Protein AF-A0A7C9LN77-F1 (afdb_monomer_lite)

Foldseek 3Di:
DDPPDPPVVVLVVQDVVVDDCSVVVVVVCVVVVHDDDDPVPPPPDQDPQKDKAWQWAKAFDPDQDPQGWIWIQGPVRDIAIAGEDPVASVQVVVLNVCCVPVVFGKMWIDNRVNRYTDHIDTDDD

Radius of gyration: 17.66 Å; chains: 1; bounding box: 45×24×48 Å

Sequence (125 aa):
MKFSLNVQTARYLALDVLGPDADNILAKLDAEGLVIVRKRDLPGHLPDNAETLENVMLRAPTTWAEPHHLTVITASGETLQLYVHEVHAAQVHEAVQLHAVLGHRVEVVIDREGQILLAATAMAQ

Organism: NCBI:txid2682977

pLDDT: mean 73.95, std 13.55, range [34.41, 92.5]

Structure (mmCIF, N/CA/C/O backbone):
data_AF-A0A7C9LN77-F1
#
_entry.id   AF-A0A7C9LN77-F1
#
loop_
_atom_site.group_PDB
_atom_site.id
_atom_site.type_symbol
_atom_site.label_atom_id
_atom_site.label_alt_id
_atom_site.label_comp_id
_atom_site.label_asym_id
_atom_site.label_entity_id
_atom_site.label_seq_id
_atom_site.pdbx_PDB_ins_code
_atom_site.Cartn_x
_atom_site.Cartn_y
_atom_site.Cartn_z
_atom_site.occupancy
_atom_site.B_iso_or_equiv
_atom_site.auth_seq_id
_atom_site.auth_comp_id
_atom_site.auth_asym_id
_atom_site.auth_atom_id
_atom_site.pdbx_PDB_model_num
ATOM 1 N N . MET A 1 1 ? 29.520 9.535 2.894 1.00 36.00 1 MET A N 1
ATOM 2 C CA . MET A 1 1 ? 29.999 8.591 1.858 1.00 36.00 1 MET A CA 1
ATOM 3 C C . MET A 1 1 ? 29.113 8.749 0.629 1.00 36.00 1 MET A C 1
ATOM 5 O O . MET A 1 1 ? 27.918 8.540 0.753 1.00 36.00 1 MET A O 1
ATOM 9 N N . LYS A 1 2 ? 29.652 9.193 -0.515 1.00 34.41 2 LYS A N 1
ATOM 10 C CA . LYS A 1 2 ? 28.902 9.272 -1.782 1.00 34.41 2 LYS A CA 1
ATOM 11 C C . LYS A 1 2 ? 28.940 7.897 -2.452 1.00 34.41 2 LYS A C 1
ATOM 13 O O . LYS A 1 2 ? 29.999 7.481 -2.912 1.00 34.41 2 LYS A O 1
ATOM 18 N N . PHE A 1 3 ? 27.813 7.193 -2.485 1.00 36.66 3 PHE A N 1
ATOM 19 C CA . PHE A 1 3 ? 27.667 5.961 -3.258 1.00 36.66 3 PHE A CA 1
ATOM 20 C C . PHE A 1 3 ? 27.371 6.320 -4.717 1.00 36.66 3 PHE A C 1
ATOM 22 O O . PHE A 1 3 ? 26.222 6.373 -5.139 1.00 36.66 3 PHE A O 1
ATOM 29 N N . SER A 1 4 ? 28.413 6.607 -5.494 1.00 39.38 4 SER A N 1
ATOM 30 C CA . SER A 1 4 ? 28.283 6.803 -6.940 1.00 39.38 4 SER A CA 1
ATOM 31 C C . SER A 1 4 ? 28.239 5.439 -7.627 1.00 39.38 4 SER A C 1
ATOM 33 O O . SER A 1 4 ? 29.250 4.950 -8.130 1.00 39.38 4 SER A O 1
ATOM 35 N N . LEU A 1 5 ? 27.080 4.780 -7.607 1.00 48.47 5 LEU A N 1
ATOM 36 C CA . LEU A 1 5 ? 26.856 3.623 -8.464 1.00 48.47 5 LEU A CA 1
ATOM 37 C C . LEU A 1 5 ? 26.840 4.099 -9.925 1.00 48.47 5 LEU A C 1
ATOM 39 O O . LEU A 1 5 ? 26.159 5.066 -10.258 1.00 48.47 5 LEU A O 1
ATOM 43 N N . ASN A 1 6 ? 27.610 3.441 -10.790 1.00 56.19 6 ASN A N 1
ATOM 44 C CA . ASN A 1 6 ? 27.711 3.788 -12.204 1.00 56.19 6 ASN A CA 1
ATOM 45 C C . ASN A 1 6 ? 26.331 3.669 -12.884 1.00 56.19 6 ASN A C 1
ATOM 47 O O . ASN A 1 6 ? 25.806 2.566 -13.048 1.00 56.19 6 ASN A O 1
ATOM 51 N N . VAL A 1 7 ? 25.757 4.811 -13.277 1.00 55.56 7 VAL A N 1
ATOM 52 C CA . VAL A 1 7 ? 24.429 4.942 -13.907 1.00 55.56 7 VAL A CA 1
ATOM 53 C C . VAL A 1 7 ? 24.291 4.037 -15.136 1.00 55.56 7 VAL A C 1
ATOM 55 O O . VAL A 1 7 ? 23.223 3.477 -15.376 1.00 55.56 7 VAL A O 1
ATOM 58 N N . GLN A 1 8 ? 25.378 3.803 -15.877 1.00 53.34 8 GLN A N 1
ATOM 59 C CA . GLN A 1 8 ? 25.351 2.922 -17.047 1.00 53.34 8 GLN A CA 1
ATOM 60 C C . GLN A 1 8 ? 25.121 1.451 -16.683 1.00 53.34 8 GLN A C 1
ATOM 62 O O . GLN A 1 8 ? 24.423 0.741 -17.401 1.00 53.34 8 GLN A O 1
ATOM 67 N N . THR A 1 9 ? 25.649 0.995 -15.545 1.00 56.22 9 THR A N 1
ATOM 68 C CA . THR A 1 9 ? 25.446 -0.379 -15.065 1.00 56.22 9 THR A CA 1
ATOM 69 C C . THR A 1 9 ? 24.008 -0.597 -14.597 1.00 56.22 9 THR A C 1
ATOM 71 O O . THR A 1 9 ? 23.430 -1.650 -14.855 1.00 56.22 9 THR A O 1
ATOM 74 N N . ALA A 1 10 ? 23.408 0.404 -13.945 1.00 54.59 10 ALA A N 1
ATOM 75 C CA . ALA A 1 10 ? 21.997 0.360 -13.562 1.00 54.59 10 ALA A CA 1
ATOM 76 C C . ALA A 1 10 ? 21.077 0.341 -14.793 1.00 54.59 10 ALA A C 1
ATOM 78 O O . ALA A 1 10 ? 20.142 -0.454 -14.844 1.00 54.59 10 ALA A O 1
ATOM 79 N N . ARG A 1 11 ? 21.394 1.148 -15.814 1.00 59.44 11 ARG A N 1
ATOM 80 C CA . ARG A 1 11 ? 20.658 1.176 -17.083 1.00 59.44 11 ARG A CA 1
ATOM 81 C C . ARG A 1 11 ? 20.713 -0.168 -17.809 1.00 59.44 11 ARG A C 1
ATOM 83 O O . ARG A 1 11 ? 19.679 -0.648 -18.245 1.00 59.44 11 ARG A O 1
ATOM 90 N N . TYR A 1 12 ? 21.883 -0.798 -17.896 1.00 61.47 12 TYR A N 1
ATOM 91 C CA . TYR A 1 12 ? 22.027 -2.098 -18.560 1.00 61.47 12 TYR A CA 1
ATOM 92 C C . TYR A 1 12 ? 21.180 -3.197 -17.895 1.00 61.47 12 TYR A C 1
ATOM 94 O O . TYR A 1 12 ? 20.503 -3.953 -18.582 1.00 61.47 12 TYR A O 1
ATOM 102 N N . LEU A 1 13 ? 21.155 -3.243 -16.557 1.00 59.34 13 LEU A N 1
ATOM 103 C CA . LEU A 1 13 ? 20.314 -4.189 -15.810 1.00 59.34 13 LEU A CA 1
ATOM 104 C C . LEU A 1 13 ? 18.816 -3.899 -15.974 1.00 59.34 13 LEU A C 1
ATOM 106 O O . LEU A 1 13 ? 18.021 -4.829 -16.050 1.00 59.34 13 LEU A O 1
ATOM 110 N N . ALA A 1 14 ? 18.425 -2.623 -16.046 1.00 61.78 14 ALA A N 1
ATOM 111 C CA . ALA A 1 14 ? 17.040 -2.251 -16.318 1.00 61.78 14 ALA A CA 1
ATOM 112 C C . ALA A 1 14 ? 16.609 -2.676 -17.732 1.00 61.78 14 ALA A C 1
ATOM 114 O O . ALA A 1 14 ? 15.504 -3.183 -17.893 1.00 61.78 14 ALA A O 1
ATOM 115 N N . LEU A 1 15 ? 17.485 -2.532 -18.734 1.00 59.03 15 LEU A N 1
ATOM 116 C CA . LEU A 1 15 ? 17.219 -2.965 -20.110 1.00 59.03 15 LEU A CA 1
ATOM 117 C C . LEU A 1 15 ? 17.026 -4.484 -20.226 1.00 59.03 15 LEU A C 1
ATOM 119 O O . LEU A 1 15 ? 16.116 -4.931 -20.916 1.00 59.03 15 LEU A O 1
ATOM 123 N N . ASP A 1 16 ? 17.840 -5.264 -19.514 1.00 64.94 16 ASP A N 1
ATOM 124 C CA . ASP A 1 16 ? 17.762 -6.731 -19.500 1.00 64.94 16 ASP A CA 1
ATOM 125 C C . ASP A 1 16 ? 16.445 -7.243 -18.882 1.00 64.94 16 ASP A C 1
ATOM 127 O O . ASP A 1 16 ? 15.816 -8.160 -19.404 1.00 64.94 16 ASP A O 1
ATOM 131 N N . VAL A 1 17 ? 15.973 -6.597 -17.808 1.00 65.12 17 VAL A N 1
ATOM 132 C CA . VAL A 1 17 ? 14.730 -6.975 -17.109 1.00 65.12 17 VAL A CA 1
ATOM 133 C C . VAL A 1 17 ? 13.470 -6.493 -17.837 1.00 65.12 17 VAL A C 1
ATOM 135 O O . VAL A 1 17 ? 12.460 -7.195 -17.847 1.00 65.12 17 VAL A O 1
ATOM 138 N N . LEU A 1 18 ? 13.503 -5.302 -18.441 1.00 71.00 18 LEU A N 1
ATOM 139 C CA . LEU A 1 18 ? 12.347 -4.696 -19.118 1.00 71.00 18 LEU A CA 1
ATOM 140 C C . LEU A 1 18 ? 12.103 -5.267 -20.531 1.00 71.00 18 LEU A C 1
ATOM 142 O O . LEU A 1 18 ? 11.045 -5.029 -21.116 1.00 71.00 18 LEU A O 1
ATOM 146 N N . GLY A 1 19 ? 13.044 -6.047 -21.072 1.00 72.88 19 GLY A N 1
ATOM 147 C CA . GLY A 1 19 ? 12.885 -6.747 -22.343 1.00 72.88 19 GLY A CA 1
ATOM 148 C C . GLY A 1 19 ? 13.008 -5.841 -23.583 1.00 72.88 19 GLY A C 1
ATOM 149 O O . GLY A 1 19 ? 13.608 -4.771 -23.526 1.00 72.88 19 GLY A O 1
ATOM 150 N N . PRO A 1 20 ? 12.467 -6.250 -24.747 1.00 76.19 20 PRO A N 1
ATOM 151 C CA . PRO A 1 20 ? 12.772 -5.615 -26.036 1.00 76.19 20 PRO A CA 1
ATOM 152 C C . PRO A 1 20 ? 12.365 -4.138 -26.177 1.00 76.19 20 PRO A C 1
ATOM 154 O O . PRO A 1 20 ? 12.948 -3.439 -26.999 1.00 76.19 20 PRO A O 1
ATOM 157 N N . ASP A 1 21 ? 11.381 -3.660 -25.405 1.00 76.94 21 ASP A N 1
ATOM 158 C CA . ASP A 1 21 ? 10.892 -2.265 -25.453 1.00 76.94 21 ASP A CA 1
ATOM 159 C C . ASP A 1 21 ? 11.464 -1.400 -24.313 1.00 76.94 21 ASP A C 1
ATOM 161 O O . ASP A 1 21 ? 10.975 -0.309 -24.015 1.00 76.94 21 ASP A O 1
ATOM 165 N N . ALA A 1 22 ? 12.507 -1.889 -23.640 1.00 72.94 22 ALA A N 1
ATOM 166 C CA . ALA A 1 22 ? 13.029 -1.266 -22.437 1.00 72.94 22 ALA A C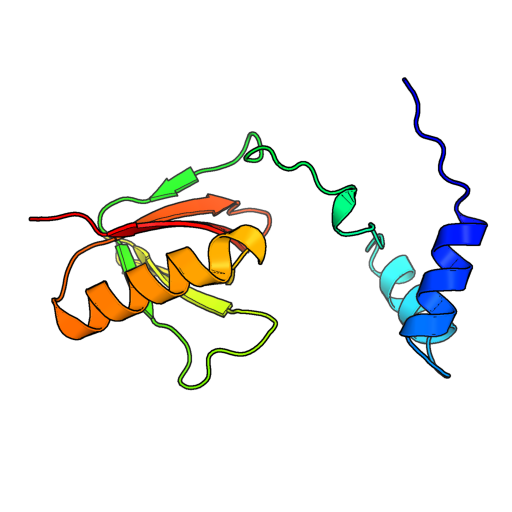A 1
ATOM 167 C C . ALA A 1 22 ? 13.503 0.175 -22.648 1.00 72.94 22 ALA A C 1
ATOM 169 O O . ALA A 1 22 ? 13.174 1.034 -21.838 1.00 72.94 22 ALA A O 1
ATOM 170 N N . ASP A 1 23 ? 14.218 0.483 -23.733 1.00 74.81 23 ASP A N 1
ATOM 171 C CA . ASP A 1 23 ? 14.693 1.851 -23.990 1.00 74.81 23 ASP A CA 1
ATOM 172 C C . ASP A 1 23 ? 13.536 2.851 -24.146 1.00 74.81 23 ASP A C 1
ATOM 174 O O . ASP A 1 23 ? 13.634 3.987 -23.687 1.00 74.81 23 ASP A O 1
ATOM 178 N N . ASN A 1 24 ? 12.418 2.429 -24.740 1.00 76.88 24 ASN A N 1
ATOM 179 C CA . ASN A 1 24 ? 11.223 3.256 -24.892 1.00 76.88 24 ASN A CA 1
ATOM 180 C C . ASN A 1 24 ? 10.518 3.471 -23.546 1.00 76.88 24 ASN A C 1
ATOM 182 O O . ASN A 1 24 ? 10.088 4.580 -23.235 1.00 76.88 24 ASN A O 1
ATOM 186 N N . ILE A 1 25 ? 10.430 2.423 -22.723 1.00 73.88 25 ILE A N 1
ATOM 187 C CA . ILE A 1 25 ? 9.881 2.503 -21.365 1.00 73.88 25 ILE A CA 1
ATOM 188 C C . ILE A 1 25 ? 10.747 3.430 -20.505 1.00 73.88 25 ILE A C 1
ATOM 190 O O . ILE A 1 25 ? 10.218 4.333 -19.866 1.00 73.88 25 ILE A O 1
ATOM 194 N N . LEU A 1 26 ? 12.072 3.268 -20.540 1.00 75.06 26 LEU A N 1
ATOM 195 C CA . LEU A 1 26 ? 13.015 4.128 -19.824 1.00 75.06 26 LEU A CA 1
ATOM 196 C C . LEU A 1 26 ? 12.924 5.584 -20.282 1.00 75.06 26 LEU A C 1
ATOM 198 O O . LEU A 1 26 ? 12.903 6.475 -19.441 1.00 75.06 26 LEU A O 1
ATOM 202 N N . ALA A 1 27 ? 12.830 5.831 -21.589 1.00 76.62 27 ALA A N 1
ATOM 203 C CA . ALA A 1 27 ? 12.686 7.180 -22.130 1.00 76.62 27 ALA A CA 1
ATOM 204 C C . ALA A 1 27 ? 11.365 7.838 -21.709 1.00 76.62 27 ALA A C 1
ATOM 206 O O . ALA A 1 27 ? 11.344 9.032 -21.426 1.00 76.62 27 ALA A O 1
ATOM 207 N N . LYS A 1 28 ? 10.270 7.070 -21.631 1.00 73.81 28 LYS A N 1
ATOM 208 C CA . LYS A 1 28 ? 8.986 7.564 -21.112 1.00 73.81 28 LYS A CA 1
ATOM 209 C C . LYS A 1 28 ? 9.070 7.886 -19.624 1.00 73.81 28 LYS A C 1
ATOM 211 O O . LYS A 1 28 ? 8.604 8.938 -19.219 1.00 73.81 28 LYS A O 1
ATOM 216 N N . LEU A 1 29 ? 9.690 7.017 -18.826 1.00 74.50 29 LEU A N 1
ATOM 217 C CA . LEU A 1 29 ? 9.881 7.263 -17.396 1.00 74.50 29 LEU A CA 1
ATOM 218 C C . LEU A 1 29 ? 10.742 8.513 -17.155 1.00 74.50 29 LEU A C 1
ATOM 220 O O . LEU A 1 29 ? 10.360 9.361 -16.358 1.00 74.50 29 LEU A O 1
ATOM 224 N N . ASP A 1 30 ? 11.840 8.671 -17.895 1.00 75.44 30 ASP A N 1
ATOM 225 C CA . ASP A 1 30 ? 12.726 9.839 -17.798 1.00 75.44 30 ASP A CA 1
ATOM 226 C C . ASP A 1 30 ? 12.031 11.137 -18.247 1.00 75.44 30 ASP A C 1
ATOM 228 O O . ASP A 1 30 ? 12.154 12.168 -17.588 1.00 75.44 30 ASP A O 1
ATOM 232 N N . ALA A 1 31 ? 11.228 11.087 -19.317 1.00 75.19 31 ALA A N 1
ATOM 233 C CA . ALA A 1 31 ? 10.434 12.228 -19.783 1.00 75.19 31 ALA A CA 1
ATOM 234 C C . ALA A 1 31 ? 9.386 12.694 -18.755 1.00 75.19 31 ALA A C 1
ATOM 236 O O . ALA A 1 31 ? 9.098 13.887 -18.677 1.00 75.19 31 ALA A O 1
ATOM 237 N N . GLU A 1 32 ? 8.861 11.772 -17.946 1.00 70.31 32 GLU A N 1
ATOM 238 C CA . GLU A 1 32 ? 7.951 12.052 -16.827 1.00 70.31 32 GLU A CA 1
ATOM 239 C C . GLU A 1 32 ? 8.702 12.384 -15.517 1.00 70.31 32 GLU A C 1
ATOM 241 O O . GLU A 1 32 ? 8.086 12.567 -14.467 1.00 70.31 32 GLU A O 1
ATOM 246 N N . GLY A 1 33 ? 10.039 12.464 -15.548 1.00 61.59 33 GLY A N 1
ATOM 247 C CA . GLY A 1 33 ? 10.876 12.765 -14.382 1.00 61.59 33 GLY A CA 1
ATOM 248 C C . GLY A 1 33 ? 10.984 11.626 -13.360 1.00 61.59 33 GLY A C 1
ATOM 249 O O . GLY A 1 33 ? 11.373 11.861 -12.215 1.00 61.59 33 GLY A O 1
ATOM 250 N N . LEU A 1 34 ? 10.642 10.396 -13.747 1.00 54.69 34 LEU A N 1
ATOM 251 C CA . LEU A 1 34 ? 10.670 9.211 -12.892 1.00 54.69 34 LEU A CA 1
ATOM 252 C C . LEU A 1 34 ? 12.045 8.532 -12.947 1.00 54.69 34 LEU A C 1
ATOM 254 O O . LEU A 1 34 ? 12.553 8.181 -14.011 1.00 54.69 34 LEU A O 1
ATOM 258 N N . VAL A 1 35 ? 12.640 8.293 -11.776 1.00 63.31 35 VAL A N 1
ATOM 259 C CA . VAL A 1 35 ? 13.964 7.668 -11.641 1.00 63.31 35 VAL A CA 1
ATOM 260 C C . VAL A 1 35 ? 13.829 6.218 -11.184 1.00 63.31 35 VAL A C 1
ATOM 262 O O . VAL A 1 35 ? 13.151 5.920 -10.203 1.00 63.31 35 VAL A O 1
ATOM 265 N N . ILE A 1 36 ? 14.533 5.305 -11.858 1.00 66.31 36 ILE A N 1
ATOM 266 C CA . ILE A 1 36 ? 14.609 3.898 -11.449 1.00 66.31 36 ILE A CA 1
ATOM 267 C C . ILE A 1 36 ? 15.659 3.737 -10.356 1.00 66.31 36 ILE A C 1
ATOM 269 O O . ILE A 1 36 ? 16.855 3.934 -10.578 1.00 66.31 36 ILE A O 1
ATOM 273 N N . VAL A 1 37 ? 15.209 3.309 -9.182 1.00 59.25 37 VAL A N 1
ATOM 274 C CA . VAL A 1 37 ? 16.063 2.971 -8.042 1.00 59.25 37 VAL A CA 1
ATOM 275 C C . VAL A 1 37 ? 16.023 1.471 -7.786 1.00 59.25 37 VAL A C 1
ATOM 277 O O . VAL A 1 37 ? 14.995 0.815 -7.961 1.00 59.25 37 VAL A O 1
ATOM 280 N N . ARG A 1 38 ? 17.153 0.888 -7.366 1.00 55.78 38 ARG A N 1
ATOM 281 C CA . ARG A 1 38 ? 17.139 -0.511 -6.930 1.00 55.78 38 ARG A CA 1
ATOM 282 C C . ARG A 1 38 ? 16.429 -0.569 -5.590 1.00 55.78 38 ARG A C 1
ATOM 284 O O . ARG A 1 38 ? 16.775 0.166 -4.676 1.00 55.78 38 ARG A O 1
ATOM 291 N N . LYS A 1 39 ? 15.525 -1.526 -5.444 1.00 50.12 39 LYS A N 1
ATOM 292 C CA . LYS A 1 39 ? 14.750 -1.746 -4.220 1.00 50.12 39 LYS A CA 1
ATOM 293 C C . LYS A 1 39 ? 15.589 -1.805 -2.933 1.00 50.12 39 LYS A C 1
ATOM 295 O O . LYS A 1 39 ? 15.179 -1.269 -1.918 1.00 50.12 39 LYS A O 1
ATOM 300 N N . ARG A 1 40 ? 16.788 -2.401 -2.969 1.00 52.66 40 ARG A N 1
ATOM 301 C CA . ARG A 1 40 ? 17.709 -2.455 -1.810 1.00 52.66 40 ARG A CA 1
ATOM 302 C C . ARG A 1 40 ? 18.347 -1.112 -1.434 1.00 52.66 40 ARG A C 1
ATOM 304 O O . ARG A 1 40 ? 18.937 -1.006 -0.368 1.00 52.66 40 ARG A O 1
ATOM 311 N N . ASP A 1 41 ? 18.312 -0.152 -2.354 1.00 49.50 41 ASP A N 1
ATOM 312 C CA . ASP A 1 41 ? 18.829 1.200 -2.158 1.00 49.50 41 ASP A CA 1
ATOM 313 C C . ASP A 1 41 ? 17.726 2.132 -1.621 1.00 49.50 41 ASP A C 1
ATOM 315 O O . ASP A 1 41 ? 18.015 3.283 -1.295 1.00 49.50 41 ASP A O 1
ATOM 319 N N . LEU A 1 42 ? 16.478 1.650 -1.511 1.00 51.03 42 LEU A N 1
ATOM 320 C CA . LEU A 1 42 ? 15.435 2.364 -0.790 1.00 51.03 42 LEU A CA 1
ATOM 321 C C . LEU A 1 42 ? 15.781 2.376 0.707 1.00 51.03 42 LEU A C 1
ATOM 323 O O . LEU A 1 42 ? 16.198 1.346 1.252 1.00 51.03 42 LEU A O 1
ATOM 327 N N . PRO A 1 43 ? 15.632 3.524 1.383 1.00 47.56 43 PRO A N 1
ATOM 328 C CA . PRO A 1 43 ? 15.838 3.604 2.817 1.00 47.56 43 PRO A CA 1
ATOM 329 C C . PRO A 1 43 ? 14.899 2.625 3.538 1.00 47.56 43 PRO A C 1
ATOM 331 O O . PRO A 1 43 ? 13.686 2.724 3.433 1.00 47.56 43 PRO A O 1
ATOM 334 N N . GLY A 1 44 ? 15.457 1.676 4.299 1.00 53.34 44 GLY A N 1
ATOM 335 C CA . GLY A 1 44 ? 14.685 0.767 5.167 1.00 53.34 44 GLY A CA 1
ATOM 336 C C . GLY A 1 44 ? 14.162 1.422 6.454 1.00 53.34 44 GLY A C 1
ATOM 337 O O . GLY A 1 44 ? 13.845 0.728 7.414 1.00 53.34 44 GLY A O 1
ATOM 338 N N . HIS A 1 45 ? 14.174 2.751 6.508 1.00 56.69 45 HIS A N 1
ATOM 339 C CA . HIS A 1 45 ? 13.718 3.587 7.612 1.00 56.69 45 HIS A CA 1
A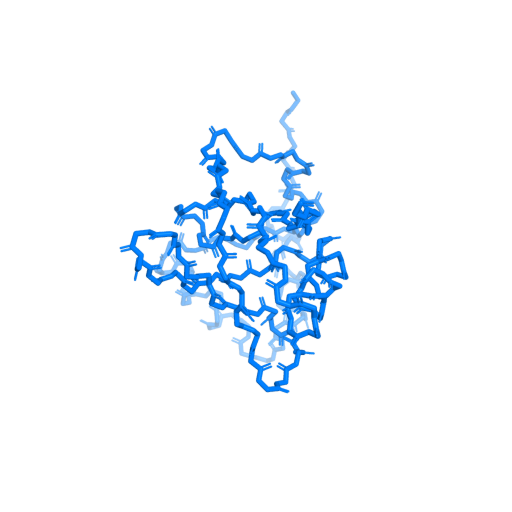TOM 340 C C . HIS A 1 45 ? 12.408 4.244 7.178 1.00 56.69 45 HIS A C 1
ATOM 342 O O . HIS A 1 45 ? 12.265 4.599 6.009 1.00 56.69 45 HIS A O 1
ATOM 348 N N . LEU A 1 46 ? 11.459 4.375 8.111 1.00 59.06 46 LEU A N 1
ATOM 349 C CA . LEU A 1 46 ? 10.220 5.114 7.869 1.00 59.06 46 LEU A CA 1
ATOM 350 C C . LEU A 1 46 ? 10.585 6.522 7.363 1.00 59.06 46 LEU A C 1
ATOM 352 O O . LEU A 1 46 ? 11.481 7.138 7.945 1.00 59.06 46 LEU A O 1
ATOM 356 N N . PRO A 1 47 ? 9.963 7.008 6.279 1.00 65.12 47 PRO A N 1
ATOM 357 C CA . PRO A 1 47 ? 10.245 8.337 5.768 1.00 65.12 47 PRO A CA 1
ATOM 358 C C . PRO A 1 47 ? 9.816 9.397 6.795 1.00 65.12 47 PRO A C 1
ATOM 360 O O . PRO A 1 47 ? 8.887 9.183 7.573 1.00 65.12 47 PRO A O 1
ATOM 363 N N . ASP A 1 48 ? 10.497 10.546 6.809 1.00 66.94 48 ASP A N 1
ATOM 364 C CA . ASP A 1 48 ? 10.272 11.619 7.797 1.00 66.94 48 ASP A CA 1
ATOM 365 C C . ASP A 1 48 ? 8.847 12.214 7.739 1.00 66.94 48 ASP A C 1
ATOM 367 O O . ASP A 1 48 ? 8.416 12.903 8.662 1.00 66.94 48 ASP A O 1
ATOM 371 N N . ASN A 1 49 ? 8.113 11.945 6.656 1.00 71.00 49 ASN A N 1
ATOM 372 C CA . ASN A 1 49 ? 6.726 12.344 6.417 1.00 71.00 49 ASN A CA 1
ATOM 373 C C . ASN A 1 49 ? 5.705 11.233 6.757 1.00 71.00 49 ASN A C 1
ATOM 375 O O . ASN A 1 49 ? 4.535 11.351 6.387 1.00 71.00 49 ASN A O 1
ATOM 379 N N . ALA A 1 50 ? 6.128 10.157 7.431 1.00 80.75 50 ALA A N 1
ATOM 380 C CA . ALA A 1 50 ? 5.237 9.073 7.816 1.00 80.75 50 ALA A CA 1
ATOM 381 C C . ALA A 1 50 ? 4.144 9.566 8.782 1.00 80.75 50 ALA A C 1
ATOM 383 O O . ALA A 1 50 ? 4.415 10.172 9.819 1.00 80.75 50 ALA A O 1
ATOM 384 N N . GLU A 1 51 ? 2.896 9.269 8.439 1.00 87.38 51 GLU A N 1
ATOM 385 C CA . GLU A 1 51 ? 1.695 9.623 9.185 1.00 87.38 51 GLU A CA 1
ATOM 386 C C . GLU A 1 51 ? 1.075 8.354 9.781 1.00 87.38 51 GLU A C 1
ATOM 388 O O . GLU A 1 51 ? 0.844 7.371 9.072 1.00 87.38 51 GLU A O 1
ATOM 393 N N . THR A 1 52 ? 0.774 8.375 11.080 1.00 88.25 52 THR A N 1
ATOM 394 C CA . THR A 1 52 ? 0.001 7.309 11.730 1.00 88.25 52 THR A CA 1
ATOM 395 C C . THR A 1 52 ? -1.483 7.642 11.671 1.00 88.25 52 THR A C 1
ATOM 397 O O . THR A 1 52 ? -1.914 8.688 12.154 1.00 88.25 52 THR A O 1
ATOM 400 N N . LEU A 1 53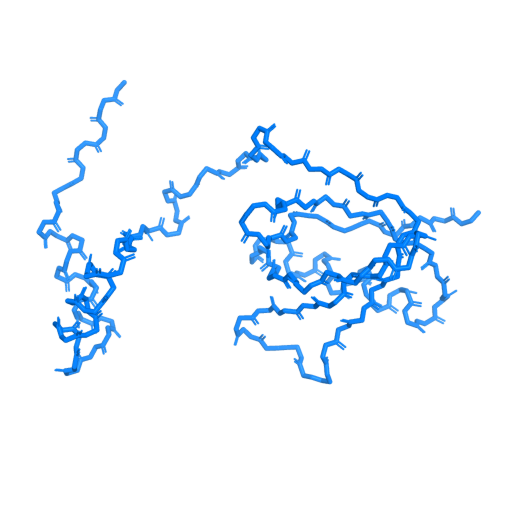 ? -2.275 6.728 11.115 1.00 88.12 53 LEU A N 1
ATOM 401 C CA . LEU A 1 53 ? -3.728 6.796 11.102 1.00 88.12 53 LEU A CA 1
ATOM 402 C C . LEU A 1 53 ? -4.298 5.718 12.020 1.00 88.12 53 LEU A C 1
ATOM 404 O O . LEU A 1 53 ? -4.154 4.518 11.776 1.00 88.12 53 LEU A O 1
ATOM 408 N N . GLU A 1 54 ? -4.996 6.156 13.059 1.00 89.50 54 GLU A N 1
ATOM 409 C CA . GLU A 1 54 ? -5.679 5.271 13.994 1.00 89.50 54 GLU A CA 1
ATOM 410 C C . GLU A 1 54 ? -7.111 4.971 13.544 1.00 89.50 54 GLU A C 1
ATOM 412 O O . GLU A 1 54 ? -7.758 5.750 12.835 1.00 89.50 54 GLU A O 1
ATOM 417 N N . ASN A 1 55 ? -7.656 3.867 14.057 1.00 85.62 55 ASN A N 1
ATOM 418 C CA . ASN A 1 55 ? -9.070 3.535 13.929 1.00 85.62 55 ASN A CA 1
ATOM 419 C C . ASN A 1 55 ? -9.572 3.433 12.476 1.00 85.62 55 ASN A C 1
ATOM 421 O O . ASN A 1 55 ? -10.735 3.753 12.202 1.00 85.62 55 ASN A O 1
ATOM 425 N N . VAL A 1 56 ? -8.718 2.969 11.560 1.00 88.56 56 VAL A N 1
ATOM 426 C CA . VAL A 1 56 ? -9.041 2.852 10.136 1.00 88.56 56 VAL A CA 1
ATOM 427 C C . VAL A 1 56 ? -9.685 1.509 9.799 1.00 88.56 56 VAL A C 1
ATOM 429 O O . VAL A 1 56 ? -9.518 0.506 10.503 1.00 88.56 56 VAL A O 1
ATOM 432 N N . MET A 1 57 ? -10.419 1.487 8.689 1.00 87.31 57 MET A N 1
ATOM 433 C CA . MET A 1 57 ? -10.875 0.260 8.041 1.00 87.31 57 MET A CA 1
ATOM 434 C C . MET A 1 57 ? -10.011 -0.037 6.821 1.00 87.31 57 MET A C 1
ATOM 436 O O . MET A 1 57 ? -9.680 0.869 6.054 1.00 87.31 57 MET A O 1
ATOM 440 N N . LEU A 1 58 ? -9.704 -1.316 6.609 1.00 88.19 58 LEU A N 1
ATOM 441 C CA . LEU A 1 58 ? -8.942 -1.769 5.451 1.00 88.19 58 LEU A CA 1
ATOM 442 C C . LEU A 1 58 ? -9.832 -2.558 4.500 1.00 88.19 58 LEU A C 1
ATOM 444 O O . LEU A 1 58 ? -10.543 -3.476 4.904 1.00 88.19 58 LEU A O 1
ATOM 448 N N . ARG A 1 59 ? -9.756 -2.235 3.212 1.00 87.44 59 ARG A N 1
ATOM 449 C CA . ARG A 1 59 ? -10.360 -3.028 2.141 1.00 87.44 59 ARG A CA 1
ATOM 450 C C . ARG A 1 59 ? -9.272 -3.476 1.183 1.00 87.44 59 ARG A C 1
ATOM 452 O O . ARG A 1 59 ? -8.729 -2.663 0.437 1.00 87.44 59 ARG A O 1
ATOM 459 N N . ALA A 1 60 ? -8.965 -4.768 1.204 1.00 82.50 60 ALA A N 1
ATOM 460 C CA . ALA A 1 60 ? -8.143 -5.370 0.166 1.00 82.50 60 ALA A CA 1
ATOM 461 C C . ALA A 1 60 ? -8.969 -5.636 -1.105 1.00 82.50 60 ALA A C 1
ATOM 463 O O . ALA A 1 60 ? -10.180 -5.868 -1.020 1.00 82.50 60 ALA A O 1
ATOM 464 N N . PRO A 1 61 ? -8.325 -5.626 -2.280 1.00 79.12 61 PRO A N 1
ATOM 465 C CA . PRO A 1 61 ? -8.910 -6.135 -3.511 1.00 79.12 61 PRO A CA 1
ATOM 466 C C . PRO A 1 61 ? -9.228 -7.628 -3.387 1.00 79.12 61 PRO A C 1
ATOM 468 O O . PRO A 1 61 ? -8.626 -8.351 -2.593 1.00 79.12 61 PRO A O 1
ATOM 471 N N . THR A 1 62 ? -10.137 -8.113 -4.236 1.00 79.81 62 THR A N 1
ATOM 472 C CA . THR A 1 62 ? -10.520 -9.534 -4.307 1.00 79.81 62 THR A CA 1
ATOM 473 C C . THR A 1 62 ? -9.320 -10.459 -4.522 1.00 79.81 62 THR A C 1
ATOM 475 O O . THR A 1 62 ? -9.335 -11.612 -4.099 1.00 79.81 62 THR A O 1
ATOM 478 N N . THR A 1 63 ? -8.273 -9.962 -5.181 1.00 80.06 63 THR A N 1
ATOM 479 C CA . THR A 1 63 ? -7.047 -10.709 -5.454 1.00 80.06 63 THR A CA 1
ATOM 480 C C . THR A 1 63 ? -5.860 -9.981 -4.841 1.00 80.06 63 THR A C 1
ATOM 482 O O . THR A 1 63 ? -5.544 -8.860 -5.234 1.00 80.06 63 THR A O 1
ATOM 485 N N . TRP A 1 64 ? -5.186 -10.631 -3.891 1.00 80.44 64 TRP A N 1
ATOM 486 C CA . TRP A 1 64 ? -3.950 -10.131 -3.294 1.00 80.44 64 TRP A CA 1
ATOM 487 C C . TRP A 1 64 ? -2.754 -10.518 -4.168 1.00 80.44 64 TRP A C 1
ATOM 489 O O . TRP A 1 64 ? -2.162 -11.581 -3.996 1.00 80.44 64 TRP A O 1
ATOM 499 N N . ALA A 1 65 ? -2.436 -9.671 -5.143 1.00 76.88 65 ALA A N 1
ATOM 500 C CA . ALA A 1 65 ? -1.316 -9.856 -6.062 1.00 76.88 65 ALA A CA 1
ATOM 501 C C . ALA A 1 65 ? -0.436 -8.605 -6.095 1.00 76.88 65 ALA A C 1
ATOM 503 O O . ALA A 1 65 ? -0.889 -7.516 -5.739 1.00 76.88 65 ALA A O 1
ATOM 504 N N . GLU A 1 66 ? 0.817 -8.771 -6.510 1.00 73.94 66 GLU A N 1
ATOM 505 C CA . GLU A 1 66 ? 1.714 -7.645 -6.741 1.00 73.94 66 GLU A CA 1
ATOM 506 C C . GLU A 1 66 ? 1.290 -6.839 -7.986 1.00 73.94 66 GLU A C 1
ATOM 508 O O . GLU A 1 66 ? 0.883 -7.437 -8.987 1.00 73.94 66 GLU A O 1
ATOM 513 N N . PRO A 1 67 ? 1.409 -5.497 -7.962 1.00 69.19 67 PRO A N 1
ATOM 514 C CA . PRO A 1 67 ? 1.748 -4.672 -6.802 1.00 69.19 67 PRO A CA 1
ATOM 515 C C . PRO A 1 67 ? 0.585 -4.631 -5.795 1.00 69.19 67 PRO A C 1
ATOM 517 O O . PRO A 1 67 ? -0.561 -4.323 -6.142 1.00 69.19 67 PRO A O 1
ATOM 520 N N . HIS A 1 68 ? 0.888 -4.963 -4.536 1.00 78.50 68 HIS A N 1
ATOM 521 C CA . HIS A 1 68 ? -0.109 -5.057 -3.475 1.00 78.50 68 HIS A CA 1
ATOM 522 C C . HIS A 1 68 ? -0.734 -3.685 -3.235 1.00 78.50 68 HIS A C 1
ATOM 524 O O . HIS A 1 68 ? -0.047 -2.757 -2.818 1.00 78.50 68 HIS A O 1
ATOM 530 N N . HIS A 1 69 ? -2.030 -3.554 -3.492 1.00 84.50 69 HIS A N 1
ATOM 531 C CA . HIS A 1 69 ? -2.781 -2.323 -3.279 1.00 84.50 69 HIS A CA 1
ATOM 532 C C . HIS A 1 69 ? -3.927 -2.579 -2.310 1.00 84.50 69 HIS A C 1
ATOM 534 O O . HIS A 1 69 ? -4.463 -3.686 -2.244 1.00 84.50 69 HIS A O 1
ATOM 540 N N . LEU A 1 70 ? -4.314 -1.557 -1.555 1.00 88.50 70 LEU A N 1
ATOM 541 C CA . LEU A 1 70 ? -5.491 -1.604 -0.700 1.00 88.50 70 LEU A CA 1
ATOM 542 C C . LEU A 1 70 ? -6.110 -0.222 -0.535 1.00 88.50 70 LEU A C 1
ATOM 544 O O . LEU A 1 70 ? -5.504 0.806 -0.834 1.00 88.50 70 LEU A O 1
ATOM 548 N N . THR A 1 71 ? -7.343 -0.210 -0.048 1.00 91.31 71 THR A N 1
ATOM 549 C CA . THR A 1 71 ? -8.045 1.014 0.320 1.00 91.31 71 THR A CA 1
ATOM 550 C C . THR A 1 71 ? -8.085 1.153 1.839 1.00 91.31 71 THR A C 1
ATOM 552 O O . THR A 1 71 ? -8.582 0.258 2.526 1.00 91.31 71 THR A O 1
ATOM 555 N N . VAL A 1 72 ? -7.593 2.278 2.352 1.00 91.19 72 VAL A N 1
ATOM 556 C CA . VAL A 1 72 ? -7.746 2.699 3.750 1.00 91.19 72 VAL A CA 1
ATOM 557 C C . VAL A 1 72 ? -8.921 3.663 3.831 1.00 91.19 72 VAL A C 1
ATOM 559 O O . VAL A 1 72 ? -8.972 4.641 3.091 1.00 91.19 72 VAL A O 1
ATOM 562 N N . ILE A 1 73 ? -9.864 3.399 4.730 1.00 91.56 73 ILE A N 1
ATOM 563 C CA . ILE A 1 73 ? -10.959 4.320 5.042 1.00 91.56 73 ILE A CA 1
ATOM 564 C C . ILE A 1 73 ? -10.720 4.840 6.455 1.00 91.56 73 ILE A C 1
ATOM 566 O O . ILE A 1 73 ? -10.728 4.066 7.415 1.00 91.56 73 ILE A O 1
ATOM 570 N N . THR A 1 74 ? -10.470 6.139 6.577 1.00 91.06 74 THR A N 1
ATOM 571 C CA . THR A 1 74 ? -10.167 6.778 7.859 1.00 91.06 74 THR A CA 1
ATOM 572 C C . THR A 1 74 ? -11.425 6.925 8.718 1.00 91.06 74 THR A C 1
ATOM 574 O O . THR A 1 74 ? -12.556 6.820 8.236 1.00 91.06 74 THR A O 1
ATOM 577 N N . ALA A 1 75 ? -11.246 7.238 10.004 1.00 86.75 75 ALA A N 1
ATOM 578 C CA . ALA A 1 75 ? -12.362 7.517 10.908 1.00 86.75 75 ALA A CA 1
ATOM 579 C C . ALA A 1 75 ? -13.212 8.734 10.480 1.00 86.75 75 ALA A C 1
ATOM 581 O O . ALA A 1 75 ? -14.392 8.796 10.820 1.00 86.75 75 ALA A O 1
ATOM 582 N N . SER A 1 76 ? -12.640 9.679 9.721 1.00 89.62 76 SER A N 1
ATOM 583 C CA . SER A 1 76 ? -13.363 10.827 9.156 1.00 89.62 76 SER A CA 1
ATOM 584 C C . SER A 1 76 ? -14.126 10.493 7.867 1.00 89.62 76 SER A C 1
ATOM 586 O O . SER A 1 76 ? -14.851 11.343 7.352 1.00 89.62 76 SER A O 1
ATOM 588 N N . GLY A 1 77 ? -13.989 9.266 7.349 1.00 89.06 77 GLY A N 1
ATOM 589 C CA . GLY A 1 77 ? -14.585 8.823 6.088 1.00 89.06 77 GLY A CA 1
ATOM 590 C C . GLY A 1 77 ? -13.745 9.143 4.847 1.00 89.06 77 GLY A C 1
ATOM 591 O O . GLY A 1 77 ? -14.183 8.858 3.732 1.00 89.06 77 GLY A O 1
ATOM 592 N N . GLU A 1 78 ? -12.542 9.703 5.012 1.00 92.50 78 GLU A N 1
ATOM 593 C CA . GLU A 1 78 ? -11.587 9.866 3.911 1.00 92.50 78 GLU A CA 1
ATOM 594 C C . GLU A 1 78 ? -11.179 8.487 3.378 1.00 92.50 78 GLU A C 1
ATOM 596 O O . GLU A 1 78 ? -10.950 7.551 4.143 1.00 92.50 78 GLU A O 1
ATOM 601 N N . THR A 1 79 ? -11.103 8.353 2.054 1.00 92.12 79 THR A N 1
ATOM 602 C CA . THR A 1 79 ? -10.723 7.105 1.388 1.00 92.12 79 THR A CA 1
ATOM 603 C C . THR A 1 79 ? -9.393 7.296 0.674 1.00 92.12 79 THR A C 1
ATOM 605 O O . THR A 1 79 ? -9.291 8.123 -0.229 1.00 92.12 79 THR A O 1
ATOM 608 N N . LEU A 1 80 ? -8.391 6.509 1.058 1.00 89.69 80 LEU A N 1
ATOM 609 C CA . LEU A 1 80 ? -7.043 6.531 0.501 1.00 89.69 80 LEU A CA 1
ATOM 610 C C . LEU A 1 80 ? -6.768 5.218 -0.230 1.00 89.69 80 LEU A C 1
ATOM 612 O O . LEU A 1 80 ? -6.980 4.141 0.326 1.00 89.69 80 LEU A O 1
ATOM 616 N N . GLN A 1 81 ? -6.284 5.298 -1.467 1.00 87.19 81 GLN A N 1
ATOM 617 C CA . GLN A 1 81 ? -5.772 4.140 -2.202 1.00 87.19 81 GLN A CA 1
ATOM 618 C C . GLN A 1 81 ? -4.255 4.122 -2.062 1.00 87.19 81 GLN A C 1
ATOM 620 O O . GLN A 1 81 ? -3.602 5.086 -2.452 1.00 87.19 81 GLN A O 1
ATOM 625 N N . LEU A 1 82 ? -3.716 3.056 -1.473 1.00 84.56 82 LEU A N 1
ATOM 626 C CA . LEU A 1 82 ? -2.300 2.959 -1.130 1.00 84.56 82 LEU A CA 1
ATOM 627 C C . LEU A 1 82 ? -1.695 1.660 -1.656 1.00 84.56 82 LEU A C 1
ATOM 629 O O . LEU A 1 82 ? -2.356 0.615 -1.685 1.00 84.56 82 LEU A O 1
ATOM 633 N N . TYR A 1 83 ? -0.415 1.724 -2.005 1.00 82.50 83 TYR A N 1
ATOM 634 C CA . TYR A 1 83 ? 0.413 0.556 -2.276 1.00 82.50 83 TYR A CA 1
ATOM 635 C C . TYR A 1 83 ? 1.066 0.06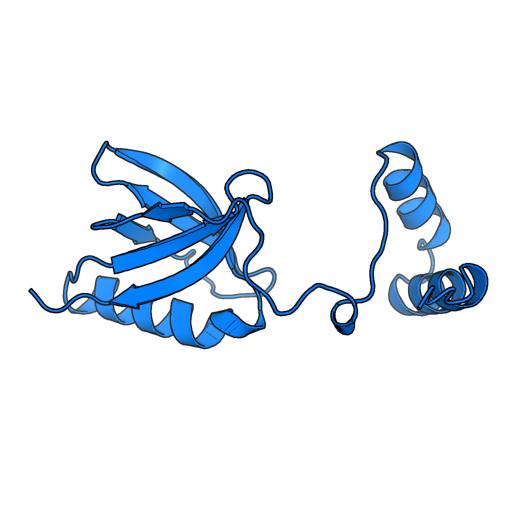9 -0.994 1.00 82.50 83 TYR A C 1
ATOM 637 O O . TYR A 1 83 ? 1.572 0.856 -0.203 1.00 82.50 83 TYR A O 1
ATOM 645 N N . VAL A 1 84 ? 1.086 -1.236 -0.776 1.00 79.69 84 VAL A N 1
ATOM 646 C CA . VAL A 1 84 ? 1.730 -1.817 0.396 1.00 79.69 84 VAL A CA 1
ATOM 647 C C . VAL A 1 84 ? 3.201 -2.017 0.109 1.00 79.69 84 VAL A C 1
ATOM 649 O O . VAL A 1 84 ? 3.575 -2.675 -0.864 1.00 79.69 84 VAL A O 1
ATOM 652 N N . HIS A 1 85 ? 4.041 -1.479 0.987 1.00 78.88 85 HIS A N 1
ATOM 653 C CA . HIS A 1 85 ? 5.467 -1.729 0.917 1.00 78.88 85 HIS A CA 1
ATOM 654 C C . HIS A 1 85 ? 5.740 -3.230 1.101 1.00 78.88 85 HIS A C 1
ATOM 656 O O . HIS A 1 85 ? 5.290 -3.838 2.070 1.00 78.88 85 HIS A O 1
ATOM 662 N N . GLU A 1 86 ? 6.491 -3.839 0.182 1.00 73.44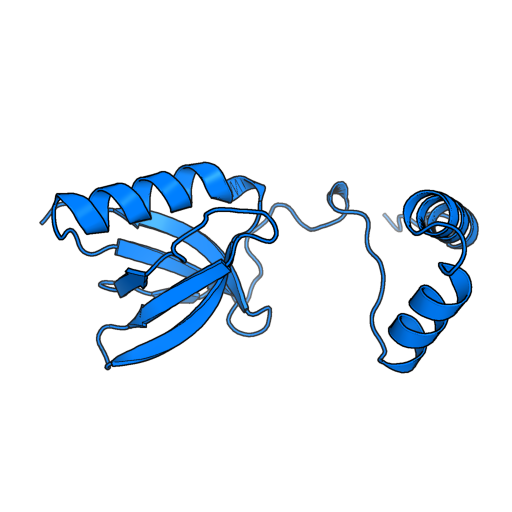 86 GLU A N 1
ATOM 663 C CA . GLU A 1 86 ? 6.587 -5.303 0.061 1.00 73.44 86 GLU A CA 1
ATOM 664 C C . GLU A 1 86 ? 7.072 -6.001 1.340 1.00 73.44 86 GLU A C 1
ATOM 666 O O . GLU A 1 86 ? 6.545 -7.043 1.719 1.00 73.44 86 GLU A O 1
ATOM 671 N N . VAL A 1 87 ? 8.015 -5.385 2.064 1.00 72.69 87 VAL A N 1
ATOM 672 C CA . VAL A 1 87 ? 8.522 -5.906 3.352 1.00 72.69 87 VAL A CA 1
ATOM 673 C C . VAL A 1 87 ? 7.398 -6.085 4.381 1.00 72.69 87 VAL A C 1
ATOM 675 O O . VAL A 1 87 ? 7.474 -6.962 5.237 1.00 72.69 87 VAL A O 1
ATOM 678 N N . HIS A 1 88 ? 6.336 -5.291 4.268 1.00 77.69 88 HIS A N 1
ATOM 679 C CA . HIS A 1 88 ? 5.191 -5.292 5.170 1.00 77.69 88 HIS A CA 1
ATOM 680 C C . HIS A 1 88 ? 3.974 -6.012 4.580 1.00 77.69 88 HIS A C 1
ATOM 682 O O . HIS A 1 88 ? 2.969 -6.155 5.269 1.00 77.69 88 HIS A O 1
ATOM 688 N N . ALA A 1 89 ? 4.045 -6.525 3.345 1.00 79.88 89 ALA A N 1
ATOM 689 C CA . ALA A 1 89 ? 2.902 -7.130 2.664 1.00 79.88 89 ALA A CA 1
ATOM 690 C C . ALA A 1 89 ? 2.271 -8.285 3.455 1.00 79.88 89 ALA A C 1
ATOM 692 O O . ALA A 1 89 ? 1.049 -8.353 3.558 1.00 79.88 89 ALA A O 1
ATOM 693 N N . ALA A 1 90 ? 3.085 -9.156 4.062 1.00 80.25 90 ALA A N 1
ATOM 694 C CA . ALA A 1 90 ? 2.593 -10.268 4.877 1.00 80.25 90 ALA A CA 1
ATOM 695 C C . ALA A 1 90 ? 1.872 -9.787 6.149 1.00 80.25 90 ALA A C 1
ATOM 697 O O . ALA A 1 90 ? 0.750 -10.210 6.418 1.00 80.25 90 ALA A O 1
ATOM 698 N N . GLN A 1 91 ? 2.486 -8.858 6.888 1.00 84.06 91 GLN A N 1
ATOM 699 C CA . GLN A 1 91 ? 1.912 -8.263 8.101 1.00 84.06 91 GLN A CA 1
ATOM 700 C C . GLN A 1 91 ? 0.597 -7.532 7.797 1.00 84.06 91 GLN A C 1
ATOM 702 O O . GLN A 1 91 ? -0.394 -7.665 8.510 1.00 84.06 91 GLN A O 1
ATOM 707 N N . VAL A 1 92 ? 0.575 -6.772 6.705 1.00 85.00 92 VAL A N 1
ATOM 708 C CA . VAL A 1 92 ? -0.602 -6.017 6.276 1.00 85.00 92 VAL A CA 1
ATOM 709 C C . VAL A 1 92 ? -1.710 -6.957 5.826 1.00 85.00 92 VAL A C 1
ATOM 711 O O . VAL A 1 92 ? -2.867 -6.733 6.171 1.00 85.00 92 VAL A O 1
ATOM 714 N N . HIS A 1 93 ? -1.374 -8.035 5.116 1.00 84.75 93 HIS A N 1
ATOM 715 C CA . HIS A 1 93 ? -2.346 -9.055 4.749 1.00 84.75 93 HIS A CA 1
ATOM 716 C C . HIS A 1 93 ? -3.002 -9.675 5.989 1.00 84.75 93 HIS A C 1
ATOM 718 O O . HIS A 1 93 ? -4.224 -9.789 6.037 1.00 84.75 93 HIS A O 1
ATOM 724 N N . GLU A 1 94 ? -2.221 -10.013 7.016 1.00 82.94 94 GLU A N 1
ATOM 725 C CA . GLU A 1 94 ? -2.747 -10.518 8.287 1.00 82.94 94 GLU A CA 1
ATOM 726 C C . GLU A 1 94 ? -3.689 -9.507 8.960 1.00 82.94 94 GLU A C 1
ATOM 728 O O . GLU A 1 94 ? -4.813 -9.862 9.317 1.00 82.94 94 GLU A O 1
ATOM 733 N N . ALA A 1 95 ? -3.291 -8.235 9.059 1.00 84.50 95 ALA A N 1
ATOM 734 C CA . ALA A 1 95 ? -4.132 -7.181 9.631 1.00 84.50 95 ALA A CA 1
ATOM 735 C C . ALA A 1 95 ? -5.458 -7.004 8.864 1.00 84.50 95 ALA A C 1
ATOM 737 O O . ALA A 1 95 ? -6.514 -6.832 9.478 1.00 84.50 95 ALA A O 1
ATOM 738 N N . VAL A 1 96 ? -5.428 -7.101 7.530 1.00 85.25 96 VAL A N 1
ATOM 739 C CA . VAL A 1 96 ? -6.633 -7.080 6.687 1.00 85.25 96 VAL A CA 1
ATOM 740 C C . VAL A 1 96 ? -7.534 -8.283 6.973 1.00 85.25 96 VAL A C 1
ATOM 742 O O . VAL A 1 96 ? -8.744 -8.111 7.119 1.00 85.25 96 VAL A O 1
ATOM 745 N N . GLN A 1 97 ? -6.976 -9.495 7.059 1.00 84.19 97 GLN A N 1
ATOM 746 C CA . GLN A 1 97 ? -7.756 -10.703 7.352 1.00 84.19 97 GLN A CA 1
ATOM 747 C C . GLN A 1 97 ? -8.399 -10.621 8.740 1.00 84.19 97 GLN A C 1
ATOM 749 O O . GLN A 1 97 ? -9.587 -10.903 8.893 1.00 84.19 97 GLN A O 1
ATOM 754 N N . LEU A 1 98 ? -7.649 -10.164 9.745 1.00 79.31 98 LEU A N 1
ATOM 755 C CA . LEU A 1 98 ? -8.164 -9.959 11.098 1.00 79.31 98 LEU A CA 1
ATOM 756 C C . LEU A 1 98 ? -9.285 -8.912 11.124 1.00 79.31 98 LEU A C 1
ATOM 758 O O . LEU A 1 98 ? -10.310 -9.142 11.763 1.00 79.31 98 LEU A O 1
ATOM 762 N N . HIS A 1 99 ? -9.146 -7.803 10.389 1.00 80.38 99 HIS A N 1
ATOM 763 C CA . HIS A 1 99 ? -10.223 -6.825 10.216 1.00 80.38 99 HIS A CA 1
ATOM 764 C C . HIS A 1 99 ? -11.474 -7.458 9.591 1.00 80.38 99 HIS A C 1
ATOM 766 O O . HIS A 1 99 ? -12.577 -7.275 10.104 1.00 80.38 99 HIS A O 1
ATOM 772 N N . ALA A 1 100 ? -11.312 -8.227 8.512 1.00 81.25 100 ALA A N 1
ATOM 773 C CA . ALA A 1 100 ? -12.425 -8.839 7.793 1.00 81.25 100 ALA A CA 1
ATOM 774 C C . ALA A 1 100 ? -13.175 -9.892 8.627 1.00 81.25 100 ALA A C 1
ATOM 776 O O . ALA A 1 100 ? -14.399 -9.982 8.542 1.00 81.25 100 ALA A O 1
ATOM 777 N N . VAL A 1 101 ? -12.454 -10.680 9.431 1.00 81.56 101 VAL A N 1
ATOM 778 C CA . VAL A 1 101 ? -13.025 -11.781 10.224 1.00 81.56 101 VAL A CA 1
ATOM 779 C C . VAL A 1 101 ? -13.589 -11.299 11.561 1.00 81.56 101 VAL A C 1
ATOM 781 O O . VAL A 1 101 ? -14.661 -11.743 11.967 1.00 81.56 101 VAL A O 1
ATOM 784 N N . LEU A 1 102 ? -12.874 -10.414 12.257 1.00 78.06 102 LEU A N 1
ATOM 785 C CA . LEU A 1 102 ? -13.177 -10.035 13.643 1.00 78.06 102 LEU A CA 1
ATOM 786 C C . LEU A 1 102 ? -13.750 -8.617 13.773 1.00 78.06 102 LEU A C 1
ATOM 788 O O . LEU A 1 102 ? -14.184 -8.227 14.854 1.00 78.06 102 LEU A O 1
ATOM 792 N N . GLY A 1 103 ? -13.752 -7.826 12.696 1.00 75.81 103 GLY A N 1
ATOM 793 C CA . GLY A 1 103 ? -14.218 -6.438 12.721 1.00 75.81 103 GLY A CA 1
ATOM 794 C C . GLY A 1 103 ? -13.312 -5.492 13.516 1.00 75.81 103 GLY A C 1
ATOM 795 O O . GLY A 1 103 ? -13.749 -4.402 13.892 1.00 75.81 103 GLY A O 1
ATOM 796 N N . HIS A 1 104 ? -12.064 -5.886 13.802 1.00 75.62 104 HIS A N 1
ATOM 797 C CA . HIS A 1 104 ? -11.110 -5.044 14.528 1.00 75.62 104 HIS A CA 1
ATOM 798 C C . HIS A 1 104 ? -10.794 -3.768 13.760 1.00 75.62 104 HIS A C 1
ATOM 800 O O . HIS A 1 104 ? -10.666 -3.789 12.538 1.00 75.62 104 HIS A O 1
ATOM 806 N N . ARG A 1 105 ? -10.620 -2.655 14.474 1.00 78.69 105 ARG A N 1
ATOM 807 C CA . ARG A 1 105 ? -10.039 -1.458 13.867 1.00 78.69 105 ARG A CA 1
ATOM 808 C C . ARG A 1 105 ? -8.527 -1.616 13.775 1.00 78.69 105 ARG A C 1
ATOM 810 O O . ARG A 1 105 ? -7.911 -2.286 14.604 1.00 78.69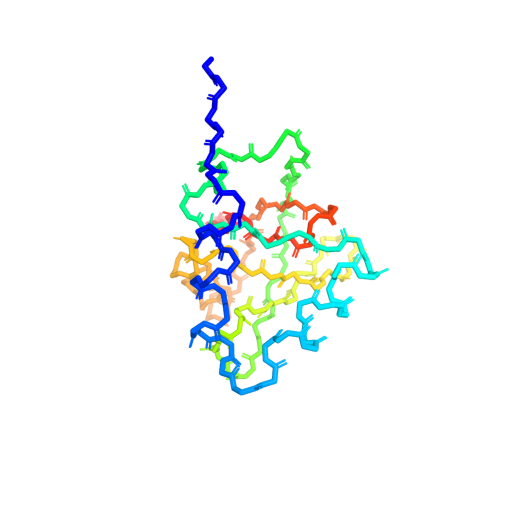 105 ARG A O 1
ATOM 817 N N . VAL A 1 106 ? -7.957 -1.036 12.729 1.00 85.19 106 VAL A N 1
ATOM 818 C CA . VAL A 1 106 ? -6.534 -1.160 12.420 1.00 85.19 106 VAL A CA 1
ATOM 819 C C . VAL A 1 106 ? -5.878 0.202 12.613 1.00 85.19 106 VAL A C 1
ATOM 821 O O . VAL A 1 106 ? -6.488 1.235 12.340 1.00 85.19 106 VAL A O 1
ATOM 824 N N . GLU A 1 107 ? -4.651 0.197 13.109 1.00 88.06 107 GLU A N 1
ATOM 825 C CA . GLU A 1 107 ? -3.737 1.331 13.041 1.00 88.06 107 GLU A CA 1
ATOM 826 C C . GLU A 1 107 ? -2.807 1.117 11.849 1.00 88.06 107 GLU A C 1
ATOM 828 O O . GLU A 1 107 ? -2.284 0.016 11.657 1.00 88.06 107 GLU A O 1
ATOM 833 N N . VAL A 1 108 ? -2.609 2.148 11.033 1.00 88.50 108 VAL A N 1
ATOM 834 C CA . VAL A 1 108 ? -1.693 2.087 9.892 1.00 88.50 108 VAL A CA 1
ATOM 835 C C . VAL A 1 108 ? -0.699 3.229 9.924 1.00 88.50 108 VAL A C 1
ATOM 837 O O . VAL A 1 108 ? -1.023 4.333 10.348 1.00 88.50 108 VAL A O 1
ATOM 840 N N . VAL A 1 109 ? 0.500 2.964 9.420 1.00 87.56 109 VAL A N 1
ATOM 841 C CA . VAL A 1 109 ? 1.506 3.992 9.147 1.00 87.56 109 VAL A CA 1
ATOM 842 C C . VAL A 1 109 ? 1.599 4.146 7.640 1.00 87.56 109 VAL A C 1
ATOM 844 O O . VAL A 1 109 ? 1.764 3.149 6.930 1.00 87.56 109 VAL A O 1
ATOM 847 N N . ILE A 1 110 ? 1.469 5.373 7.148 1.00 85.88 110 ILE A N 1
ATOM 848 C CA . ILE A 1 110 ? 1.438 5.676 5.719 1.00 85.88 110 ILE A CA 1
ATOM 849 C C . ILE A 1 110 ? 2.450 6.763 5.363 1.00 85.88 110 ILE A C 1
ATOM 851 O O . ILE A 1 110 ? 2.731 7.646 6.161 1.00 85.88 110 ILE A O 1
ATOM 855 N N . ASP A 1 111 ? 2.959 6.721 4.141 1.00 82.75 111 ASP A N 1
ATOM 856 C CA . ASP A 1 111 ? 3.544 7.870 3.458 1.00 82.75 111 ASP A CA 1
ATOM 857 C C . ASP A 1 111 ? 2.479 8.404 2.500 1.00 82.75 111 ASP A C 1
ATOM 859 O O . ASP A 1 111 ? 2.170 7.787 1.475 1.00 82.75 111 ASP A O 1
ATOM 863 N N . ARG A 1 112 ? 1.859 9.524 2.878 1.00 79.25 112 ARG A N 1
ATOM 864 C CA . ARG A 1 112 ? 0.746 10.116 2.130 1.00 79.25 112 ARG A CA 1
ATOM 865 C C . ARG A 1 112 ? 1.201 10.682 0.782 1.00 79.25 112 ARG A C 1
ATOM 867 O O . ARG A 1 112 ? 0.438 10.613 -0.179 1.00 79.25 112 ARG A O 1
ATOM 874 N N . GLU A 1 113 ? 2.422 11.208 0.696 1.00 74.69 113 GLU A N 1
ATOM 875 C CA . GLU A 1 113 ? 2.976 11.752 -0.551 1.00 74.69 113 GLU A CA 1
ATOM 876 C C . GLU A 1 113 ? 3.356 10.627 -1.514 1.00 74.69 113 GLU A C 1
ATOM 878 O O . GLU A 1 113 ? 3.024 10.686 -2.698 1.00 74.69 113 GLU A O 1
ATOM 883 N N . GLY A 1 114 ? 3.984 9.570 -0.993 1.00 67.31 114 GLY A N 1
ATOM 884 C CA . GLY A 1 114 ? 4.326 8.371 -1.756 1.00 67.31 114 GLY A CA 1
ATOM 885 C C . GLY A 1 114 ? 3.138 7.452 -2.053 1.00 67.31 114 GLY A C 1
ATOM 886 O O . GLY A 1 114 ? 3.266 6.543 -2.871 1.00 67.31 114 GLY A O 1
ATOM 887 N N . GLN A 1 115 ? 1.989 7.665 -1.402 1.00 79.06 115 GLN A N 1
ATOM 888 C CA . GLN A 1 115 ? 0.826 6.767 -1.427 1.00 79.06 115 GLN A CA 1
ATOM 889 C C . GLN A 1 115 ? 1.181 5.333 -0.999 1.00 79.06 115 GLN A C 1
ATOM 891 O O . GLN A 1 115 ? 0.679 4.353 -1.558 1.00 79.06 115 GLN A O 1
ATOM 896 N N . ILE A 1 116 ? 2.055 5.203 0.002 1.00 78.50 116 ILE A N 1
ATOM 897 C CA . ILE A 1 116 ? 2.567 3.915 0.478 1.00 78.50 116 ILE A CA 1
ATOM 898 C C . ILE A 1 116 ? 2.015 3.620 1.868 1.00 78.50 116 ILE A C 1
ATOM 900 O O . ILE A 1 116 ? 2.055 4.458 2.761 1.00 78.50 116 ILE A O 1
ATOM 904 N N . LEU A 1 117 ? 1.547 2.395 2.079 1.00 81.81 117 LEU A N 1
ATOM 905 C CA . LEU A 1 117 ? 1.309 1.844 3.401 1.00 81.81 117 LEU A CA 1
ATOM 906 C C . LEU A 1 117 ? 2.574 1.133 3.884 1.00 81.81 117 LEU A C 1
ATOM 908 O O . LEU A 1 117 ? 3.066 0.188 3.260 1.00 81.81 117 LEU A O 1
ATOM 912 N N . LEU A 1 118 ? 3.084 1.615 5.010 1.00 81.25 118 LEU A N 1
ATOM 913 C CA . LEU A 1 118 ? 4.368 1.244 5.591 1.00 81.25 118 LEU A CA 1
ATOM 914 C C . LEU A 1 118 ? 4.218 0.263 6.753 1.00 81.25 118 LEU A C 1
ATOM 916 O O . LEU A 1 118 ? 5.136 -0.494 7.023 1.00 81.25 118 LEU A O 1
ATOM 920 N N . ALA A 1 119 ? 3.073 0.247 7.435 1.00 83.62 119 ALA A N 1
ATOM 921 C CA . ALA A 1 119 ? 2.751 -0.756 8.446 1.00 83.62 119 ALA A CA 1
ATOM 922 C C . ALA A 1 119 ? 1.237 -0.831 8.673 1.00 83.62 119 ALA A C 1
ATOM 924 O O . ALA A 1 119 ? 0.522 0.146 8.447 1.00 83.62 119 ALA A O 1
ATOM 925 N N . ALA A 1 120 ? 0.762 -1.978 9.157 1.00 83.62 120 ALA A N 1
ATOM 926 C CA . ALA A 1 120 ? -0.589 -2.134 9.682 1.00 83.62 120 ALA A CA 1
ATOM 927 C C . ALA A 1 120 ? -0.572 -3.031 10.925 1.00 83.62 120 ALA A C 1
ATOM 929 O O . ALA A 1 120 ? 0.024 -4.110 10.906 1.00 83.62 120 ALA A O 1
ATOM 930 N N . THR A 1 121 ? -1.257 -2.596 11.978 1.00 84.12 121 THR A N 1
ATOM 931 C CA . THR A 1 121 ? -1.360 -3.301 13.258 1.00 84.12 121 THR A CA 1
ATOM 932 C C . THR A 1 121 ? -2.824 -3.385 13.669 1.00 84.12 121 THR A C 1
ATOM 934 O O . THR A 1 121 ? -3.510 -2.369 13.779 1.00 84.12 121 THR A O 1
ATOM 937 N N . ALA A 1 122 ? -3.330 -4.598 13.893 1.00 75.94 122 ALA A N 1
ATOM 938 C CA . ALA A 1 122 ? -4.677 -4.780 14.426 1.00 75.94 122 ALA A CA 1
ATOM 939 C C . ALA A 1 122 ? -4.726 -4.325 15.893 1.00 75.94 122 ALA A C 1
ATOM 941 O O . ALA A 1 122 ? -3.889 -4.737 16.697 1.00 75.94 122 ALA A O 1
ATOM 942 N N . MET A 1 123 ? -5.715 -3.505 16.249 1.00 70.38 123 MET A N 1
ATOM 943 C CA . MET A 1 123 ? -5.940 -3.099 17.634 1.00 70.38 123 MET A CA 1
ATOM 944 C C . MET A 1 123 ? -7.009 -3.995 18.266 1.00 70.38 123 MET A C 1
ATOM 946 O O . MET A 1 123 ? -8.125 -4.122 17.749 1.00 70.38 123 MET A O 1
ATOM 950 N N . ALA A 1 124 ? -6.669 -4.622 19.394 1.00 59.38 124 ALA A N 1
ATOM 951 C CA . ALA A 1 124 ? -7.666 -5.240 20.260 1.00 59.38 124 ALA A CA 1
ATOM 952 C C . ALA A 1 124 ? -8.561 -4.137 20.854 1.00 59.38 124 ALA A C 1
ATOM 954 O O . ALA A 1 124 ? -8.055 -3.076 21.220 1.00 59.38 124 ALA A O 1
ATOM 955 N N . GLN A 1 125 ? -9.877 -4.375 20.887 1.00 57.38 125 GLN A N 1
ATOM 956 C CA . GLN A 1 125 ? -10.838 -3.475 21.540 1.00 57.38 125 GLN A CA 1
ATOM 957 C C . GLN A 1 125 ? -10.709 -3.539 23.061 1.00 57.38 125 GLN A C 1
ATOM 959 O O . GLN A 1 125 ? -10.437 -4.650 23.573 1.00 57.38 125 GLN A O 1
#

Secondary structure (DSSP, 8-state):
------HHHHHHHHHHHHGGGHHHHHHHHHHTT-----GGGS-SS--TTEEEEEEEEEE--SS--SS-EEEEE-TT--EEEEEEPGGGHHHHHHHHHHHHHH---EEEEEETTTTEEEEEEEPP-